Protein AF-A0A382R0L3-F1 (afdb_monomer_lite)

Radius of gyration: 12.28 Å; chains: 1; bounding box: 34×20×33 Å

Structure (mmCIF, N/CA/C/O backbone):
data_AF-A0A382R0L3-F1
#
_entry.id   AF-A0A382R0L3-F1
#
loop_
_atom_site.group_PDB
_atom_site.id
_atom_site.type_symbol
_atom_site.label_atom_id
_atom_site.label_alt_id
_atom_site.label_comp_id
_atom_site.label_asym_id
_atom_site.label_entity_id
_atom_site.label_seq_id
_atom_site.pdbx_PDB_ins_code
_atom_site.Cartn_x
_atom_site.Cartn_y
_atom_site.Cartn_z
_atom_site.occupancy
_atom_site.B_iso_or_equiv
_atom_site.auth_seq_id
_atom_site.auth_comp_id
_atom_site.auth_asym_id
_atom_site.auth_atom_id
_atom_site.pdbx_PDB_model_num
ATOM 1 N N . MET A 1 1 ? 21.049 -5.367 -13.396 1.00 60.66 1 MET A N 1
ATOM 2 C CA . MET A 1 1 ? 20.184 -4.807 -14.455 1.00 60.66 1 MET A CA 1
ATOM 3 C C . MET A 1 1 ? 18.809 -4.598 -13.842 1.00 60.66 1 MET A C 1
ATOM 5 O O . MET A 1 1 ? 18.219 -5.572 -1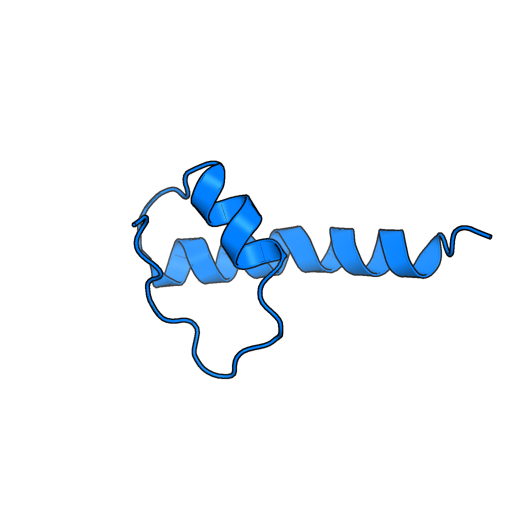3.398 1.00 60.66 1 MET A O 1
ATOM 9 N N . TYR A 1 2 ? 18.367 -3.349 -13.683 1.00 66.19 2 TYR A N 1
ATOM 10 C CA . TYR A 1 2 ? 17.045 -3.047 -13.126 1.00 66.19 2 TYR A CA 1
ATOM 11 C C . TYR A 1 2 ? 16.017 -3.085 -14.252 1.00 66.19 2 TYR A C 1
ATOM 13 O O . TYR A 1 2 ? 16.125 -2.317 -15.206 1.00 66.19 2 TYR A O 1
ATOM 21 N N . ASP A 1 3 ? 15.041 -3.981 -14.145 1.00 88.69 3 ASP A N 1
ATOM 22 C CA . ASP A 1 3 ? 13.928 -4.028 -15.085 1.00 88.69 3 ASP A CA 1
ATOM 23 C C . ASP A 1 3 ? 12.935 -2.903 -14.755 1.00 88.69 3 ASP A C 1
ATOM 25 O O . ASP A 1 3 ? 12.145 -2.972 -13.807 1.00 88.69 3 ASP A O 1
ATOM 29 N N . LEU A 1 4 ? 13.008 -1.824 -15.534 1.00 91.06 4 LEU A N 1
ATOM 30 C CA . LEU A 1 4 ? 12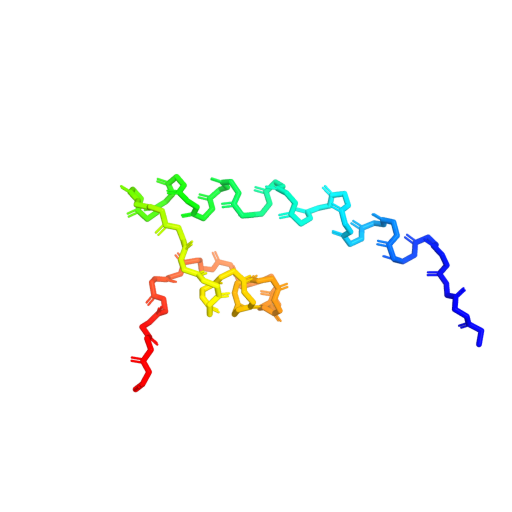.136 -0.663 -15.393 1.00 91.06 4 LEU A CA 1
ATOM 31 C C . LEU A 1 4 ? 10.662 -1.021 -15.644 1.00 91.06 4 LEU A C 1
ATOM 33 O O . LEU A 1 4 ? 9.770 -0.384 -15.077 1.00 91.06 4 LEU A O 1
ATOM 37 N N . GLU A 1 5 ? 10.381 -2.030 -16.471 1.00 92.06 5 GLU A N 1
ATOM 38 C CA . GLU A 1 5 ? 9.010 -2.474 -16.699 1.00 92.06 5 GLU A CA 1
ATOM 39 C C . GLU A 1 5 ? 8.425 -3.138 -15.462 1.00 92.06 5 GLU A C 1
ATOM 41 O O . GLU A 1 5 ? 7.265 -2.889 -15.128 1.00 92.06 5 GLU A O 1
ATOM 46 N N . LEU A 1 6 ? 9.223 -3.952 -14.766 1.00 89.38 6 LEU A N 1
ATOM 47 C CA . LEU A 1 6 ? 8.813 -4.594 -13.520 1.00 89.38 6 LEU A CA 1
ATOM 48 C C . LEU A 1 6 ? 8.433 -3.542 -12.468 1.00 89.38 6 LEU A C 1
ATOM 50 O O . LEU A 1 6 ? 7.363 -3.624 -11.859 1.00 89.38 6 LEU A O 1
ATOM 54 N N . ILE A 1 7 ? 9.265 -2.506 -12.319 1.00 89.12 7 ILE A N 1
ATOM 55 C CA . ILE A 1 7 ? 9.022 -1.390 -11.395 1.00 89.12 7 ILE A CA 1
ATOM 56 C C . ILE A 1 7 ? 7.731 -0.651 -11.773 1.00 89.12 7 ILE A C 1
ATOM 58 O O . ILE A 1 7 ? 6.863 -0.443 -10.922 1.00 89.12 7 ILE A O 1
ATOM 62 N N . LYS A 1 8 ? 7.552 -0.300 -13.054 1.00 91.19 8 LYS A N 1
ATOM 63 C CA . LYS A 1 8 ? 6.331 0.367 -13.539 1.00 91.19 8 LYS A CA 1
ATOM 64 C C . LYS A 1 8 ? 5.083 -0.472 -13.267 1.00 91.19 8 LYS A C 1
ATOM 66 O O . LYS A 1 8 ? 4.133 0.034 -12.676 1.00 91.19 8 LYS A O 1
ATOM 71 N N . LYS A 1 9 ? 5.099 -1.760 -13.631 1.00 90.19 9 LYS A N 1
ATOM 72 C CA . LYS A 1 9 ? 3.977 -2.691 -13.418 1.00 90.19 9 LYS A CA 1
ATOM 73 C C . LYS A 1 9 ? 3.582 -2.766 -11.941 1.00 90.19 9 LYS A C 1
ATOM 75 O O . LYS A 1 9 ? 2.388 -2.747 -11.637 1.00 90.19 9 LYS A O 1
ATOM 80 N N . PHE A 1 10 ? 4.557 -2.794 -11.030 1.00 88.62 10 PHE A N 1
ATOM 81 C CA . PHE A 1 10 ? 4.296 -2.780 -9.592 1.00 88.62 10 PHE A CA 1
ATOM 82 C C . PHE A 1 10 ? 3.570 -1.502 -9.154 1.00 88.62 10 PHE A C 1
ATOM 84 O O . PHE A 1 10 ? 2.482 -1.582 -8.582 1.00 88.62 10 PHE A O 1
ATOM 91 N N . TYR A 1 11 ? 4.112 -0.322 -9.470 1.00 89.88 11 TYR A N 1
ATOM 92 C CA . TYR A 1 11 ? 3.522 0.951 -9.036 1.00 89.88 11 TYR A CA 1
ATOM 93 C C . TYR A 1 11 ? 2.171 1.256 -9.700 1.00 89.88 11 TYR A C 1
ATOM 95 O O . TYR A 1 11 ? 1.304 1.854 -9.060 1.00 89.88 11 TYR A O 1
ATOM 103 N N . THR A 1 12 ? 1.933 0.780 -10.927 1.00 91.12 12 THR A N 1
ATOM 104 C CA . THR A 1 12 ? 0.609 0.844 -11.566 1.00 91.12 12 THR A CA 1
ATOM 105 C C . THR A 1 12 ? -0.429 0.019 -10.797 1.00 91.12 12 THR A C 1
ATOM 107 O O . THR A 1 12 ? -1.547 0.486 -10.582 1.00 91.12 12 THR A O 1
ATOM 110 N N . ARG A 1 13 ? -0.072 -1.187 -10.330 1.00 89.31 13 ARG A N 1
ATOM 111 C CA . ARG A 1 13 ? -0.980 -2.064 -9.561 1.00 89.31 13 ARG A CA 1
ATOM 112 C C . ARG A 1 13 ? -1.137 -1.634 -8.100 1.00 89.31 13 ARG A C 1
ATOM 114 O O . ARG A 1 13 ? -2.200 -1.835 -7.512 1.00 89.31 13 ARG A O 1
ATOM 121 N N . TYR A 1 14 ? -0.107 -1.015 -7.526 1.00 90.00 14 TYR A N 1
ATOM 122 C CA . TYR A 1 14 ? -0.035 -0.631 -6.115 1.00 90.00 14 TYR A CA 1
ATOM 123 C C . TYR A 1 14 ? -1.230 0.223 -5.668 1.00 90.00 14 TYR A C 1
ATOM 125 O O . TYR A 1 14 ? -1.892 -0.095 -4.677 1.00 90.00 14 TYR A O 1
ATOM 133 N N . ARG A 1 15 ? -1.562 1.279 -6.426 1.00 88.75 15 ARG A N 1
ATOM 134 C CA . ARG A 1 15 ? -2.669 2.188 -6.080 1.00 88.75 15 ARG A CA 1
ATOM 135 C C . ARG A 1 15 ? -4.020 1.469 -6.060 1.00 88.75 15 ARG A C 1
ATOM 137 O O . ARG A 1 15 ? -4.805 1.678 -5.134 1.00 88.75 15 ARG A O 1
ATOM 144 N N . THR A 1 16 ? -4.276 0.619 -7.050 1.00 90.12 16 THR A N 1
ATOM 145 C CA . THR A 1 16 ? -5.523 -0.148 -7.160 1.00 90.12 16 THR A CA 1
ATOM 146 C C . THR A 1 16 ? -5.661 -1.138 -6.007 1.00 90.12 16 THR A C 1
ATOM 148 O O . THR A 1 16 ? -6.698 -1.144 -5.342 1.00 90.12 16 THR A O 1
ATOM 151 N N . LYS A 1 17 ? -4.592 -1.884 -5.692 1.00 88.56 17 LYS A N 1
ATOM 152 C CA . LYS A 1 17 ? -4.560 -2.848 -4.579 1.00 88.56 17 LYS A CA 1
ATOM 153 C C . LYS A 1 17 ? -4.889 -2.176 -3.244 1.00 88.56 17 LYS A C 1
ATOM 155 O O . LYS A 1 17 ? -5.779 -2.619 -2.523 1.00 88.56 17 LYS A O 1
ATOM 160 N N . LEU A 1 18 ? -4.244 -1.048 -2.937 1.00 89.62 18 LEU A N 1
ATOM 161 C CA . LEU A 1 18 ? -4.520 -0.312 -1.699 1.00 89.62 18 LEU A CA 1
ATOM 162 C C . LEU A 1 18 ? -5.942 0.257 -1.641 1.00 89.62 18 LEU A C 1
ATOM 164 O O . LEU A 1 18 ? -6.516 0.356 -0.558 1.00 89.62 18 LEU A O 1
ATOM 168 N N . SER A 1 19 ? -6.521 0.645 -2.780 1.00 90.06 19 SER A N 1
ATOM 169 C CA . SER A 1 19 ? -7.898 1.145 -2.827 1.00 90.06 19 SER A CA 1
ATOM 170 C C . SER A 1 19 ? -8.922 0.046 -2.546 1.00 90.06 19 SER A C 1
ATOM 172 O O . SER A 1 19 ? -9.882 0.284 -1.813 1.00 90.06 19 SER A O 1
ATOM 174 N N . GLN A 1 20 ? -8.703 -1.157 -3.081 1.00 89.69 20 GLN A N 1
ATOM 175 C CA . GLN A 1 20 ? -9.539 -2.327 -2.800 1.00 89.69 20 GLN A CA 1
ATOM 176 C C . GLN A 1 20 ? -9.496 -2.680 -1.313 1.00 89.69 20 GLN A C 1
ATOM 178 O O . GLN A 1 20 ? -10.536 -2.827 -0.683 1.00 89.69 20 GLN A O 1
ATOM 183 N N . ILE A 1 21 ? -8.298 -2.710 -0.729 1.00 89.19 21 ILE A N 1
ATOM 184 C CA . ILE A 1 21 ? -8.108 -3.057 0.683 1.00 89.19 21 ILE A CA 1
ATOM 185 C C . ILE A 1 21 ? -8.710 -1.992 1.600 1.00 89.19 21 ILE A C 1
ATOM 187 O O . ILE A 1 21 ? -9.403 -2.326 2.552 1.00 89.19 21 ILE A O 1
ATOM 191 N N . ARG A 1 22 ? -8.532 -0.703 1.286 1.00 90.44 22 ARG A N 1
ATOM 192 C CA . ARG A 1 22 ? -9.187 0.383 2.032 1.00 90.44 22 ARG A CA 1
ATOM 193 C C . ARG A 1 22 ? -10.714 0.251 2.013 1.00 90.44 22 ARG A C 1
ATOM 195 O O . ARG A 1 22 ? -11.350 0.513 3.026 1.00 90.44 22 ARG A O 1
ATOM 202 N N . SER A 1 23 ? -11.282 -0.148 0.875 1.00 90.31 23 SER A N 1
ATOM 203 C CA . SER A 1 23 ? -12.731 -0.341 0.731 1.00 90.31 23 SER A CA 1
ATOM 204 C C . SER A 1 23 ? -13.215 -1.570 1.503 1.00 90.31 23 SER A C 1
ATOM 206 O O . SER A 1 23 ? -14.250 -1.504 2.151 1.00 90.31 23 SER A O 1
ATOM 208 N N . LEU A 1 24 ? -12.437 -2.658 1.493 1.00 88.12 24 LEU A N 1
ATOM 209 C CA . LEU A 1 24 ? -12.732 -3.891 2.226 1.00 88.12 24 LEU A CA 1
ATOM 210 C C . LEU A 1 24 ? -12.682 -3.692 3.748 1.00 88.12 24 LEU A C 1
ATOM 212 O O . LEU A 1 24 ? -13.509 -4.244 4.462 1.00 88.12 24 LEU A O 1
ATOM 216 N N . LEU A 1 25 ? -11.738 -2.885 4.240 1.00 88.62 25 LEU A N 1
ATOM 217 C CA . LEU A 1 25 ? -11.569 -2.618 5.672 1.00 88.62 25 LEU A CA 1
ATOM 218 C C . LEU A 1 25 ? -12.466 -1.495 6.208 1.00 88.62 25 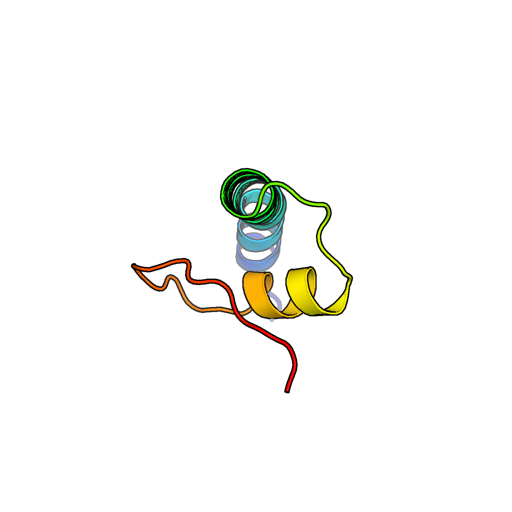LEU A C 1
ATOM 220 O O . LEU A 1 25 ? -12.581 -1.338 7.420 1.00 88.62 25 LEU A O 1
ATOM 224 N N . GLY A 1 26 ? -13.047 -0.665 5.336 1.00 89.81 26 GLY A N 1
ATOM 225 C CA . GLY A 1 26 ? -13.915 0.449 5.740 1.00 89.81 26 GLY A CA 1
ATOM 226 C C . GLY A 1 26 ? -13.220 1.547 6.560 1.00 89.81 26 GLY A C 1
ATOM 227 O O . GLY A 1 26 ? -13.889 2.360 7.190 1.00 89.81 26 GLY A O 1
ATOM 228 N N . ARG A 1 27 ? -11.881 1.591 6.572 1.00 89.44 27 ARG A N 1
ATOM 229 C CA . ARG A 1 27 ? -11.087 2.545 7.365 1.00 89.44 27 ARG A CA 1
ATOM 230 C C . ARG A 1 27 ? -9.791 2.951 6.657 1.00 89.44 27 ARG A C 1
ATOM 232 O O . ARG A 1 27 ? -9.306 2.216 5.791 1.00 89.44 27 ARG A O 1
ATOM 239 N N . PRO A 1 28 ? -9.190 4.104 7.004 1.00 91.00 28 PRO A N 1
ATOM 240 C CA . PRO A 1 28 ? -7.874 4.479 6.497 1.00 91.00 28 PRO A CA 1
ATOM 241 C C . PRO A 1 28 ? -6.803 3.442 6.861 1.00 91.00 28 PRO A C 1
ATOM 243 O O . PRO A 1 28 ? -6.783 2.918 7.973 1.00 91.00 28 PRO A O 1
ATOM 246 N N . LEU A 1 29 ? -5.883 3.181 5.927 1.00 90.25 29 LEU A N 1
ATOM 247 C CA . LEU A 1 29 ? -4.745 2.290 6.154 1.00 90.25 29 LEU A CA 1
ATOM 248 C C . LEU A 1 29 ? -3.597 3.045 6.821 1.00 90.25 29 LEU A C 1
ATOM 250 O O . LEU A 1 29 ? -3.173 4.104 6.342 1.00 90.25 29 LEU A O 1
ATOM 254 N N . THR A 1 30 ? -3.032 2.447 7.857 1.00 92.00 30 THR A N 1
ATOM 255 C CA . THR A 1 30 ? -1.766 2.878 8.453 1.00 92.00 30 THR A CA 1
ATOM 256 C C . THR A 1 30 ? -0.576 2.557 7.548 1.00 92.00 30 THR A C 1
ATOM 258 O O . THR A 1 30 ? -0.687 1.783 6.595 1.00 92.00 30 THR A O 1
ATOM 261 N N . LEU A 1 31 ? 0.583 3.167 7.818 1.00 91.00 31 LEU A N 1
ATOM 262 C CA . LEU A 1 31 ? 1.801 2.920 7.038 1.00 91.00 31 LEU A CA 1
ATOM 263 C C . LEU A 1 31 ? 2.189 1.434 7.052 1.00 91.00 31 LEU A C 1
ATOM 265 O O . LEU A 1 31 ? 2.455 0.864 5.998 1.00 91.00 31 LEU A O 1
ATOM 269 N N . THR A 1 32 ? 2.140 0.800 8.226 1.00 90.19 32 THR A N 1
ATOM 270 C CA . THR A 1 32 ? 2.425 -0.631 8.389 1.00 90.19 32 THR A CA 1
ATOM 271 C C . THR A 1 32 ? 1.494 -1.491 7.542 1.00 90.19 32 THR A C 1
ATOM 273 O O . THR A 1 32 ? 1.959 -2.387 6.848 1.00 90.19 32 THR A O 1
ATOM 276 N N . GLU A 1 33 ? 0.191 -1.194 7.541 1.00 89.50 33 GLU A N 1
ATOM 277 C CA . GLU A 1 33 ? -0.786 -1.929 6.733 1.00 89.50 33 GLU A CA 1
ATOM 278 C C . GLU A 1 33 ? -0.510 -1.762 5.239 1.00 89.50 33 GLU A C 1
ATOM 280 O O . GLU A 1 33 ? -0.522 -2.744 4.507 1.00 89.50 33 GLU A O 1
ATOM 285 N N . LYS A 1 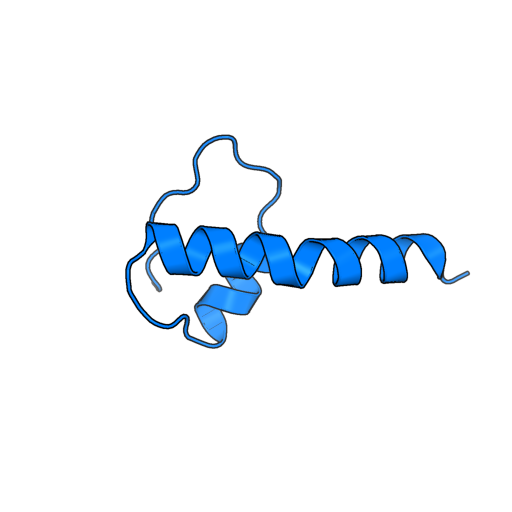34 ? -0.196 -0.547 4.771 1.00 90.25 34 LYS A N 1
ATOM 286 C CA . LYS A 1 34 ? 0.143 -0.316 3.357 1.00 90.25 34 LYS A CA 1
ATOM 287 C C . LYS A 1 34 ? 1.334 -1.165 2.910 1.00 90.25 34 LYS A C 1
ATOM 289 O O . LYS A 1 34 ? 1.249 -1.773 1.850 1.00 90.25 34 LYS A O 1
ATOM 294 N N . ILE A 1 35 ? 2.389 -1.225 3.725 1.00 89.69 35 ILE A N 1
ATOM 295 C CA . ILE A 1 35 ? 3.589 -2.034 3.462 1.00 89.69 35 ILE A CA 1
ATOM 296 C C . ILE A 1 35 ? 3.231 -3.527 3.481 1.00 89.69 35 ILE A C 1
ATOM 298 O O . ILE A 1 35 ? 3.523 -4.255 2.535 1.00 89.69 35 ILE A O 1
ATOM 302 N N . LEU A 1 36 ? 2.540 -3.992 4.522 1.00 87.81 36 LEU A N 1
ATOM 303 C CA . LEU A 1 36 ? 2.156 -5.397 4.651 1.00 87.81 36 LEU A CA 1
ATOM 304 C C . LEU A 1 36 ? 1.326 -5.866 3.447 1.00 87.81 36 LEU A C 1
ATOM 306 O O . LEU A 1 36 ? 1.653 -6.853 2.791 1.00 87.81 36 LEU A O 1
ATOM 310 N N . TYR A 1 37 ? 0.287 -5.110 3.105 1.00 86.81 37 TYR A N 1
ATOM 311 C CA . TYR A 1 37 ? -0.601 -5.438 2.000 1.00 86.81 37 TYR A CA 1
ATOM 312 C C . TYR A 1 37 ? 0.053 -5.277 0.623 1.00 86.81 37 TYR A C 1
ATOM 314 O O . TYR A 1 37 ? -0.315 -5.992 -0.315 1.00 86.81 37 TYR A O 1
ATOM 322 N N . SER A 1 38 ? 1.024 -4.375 0.458 1.00 87.62 38 SER A N 1
ATOM 323 C CA . SER A 1 38 ? 1.749 -4.254 -0.808 1.00 87.62 38 SER A CA 1
ATOM 324 C C . SER A 1 38 ? 2.667 -5.437 -1.072 1.00 87.62 38 SER A C 1
ATOM 326 O O . SER A 1 38 ? 2.795 -5.842 -2.226 1.00 87.62 38 SER A O 1
ATOM 328 N N . HIS A 1 39 ? 3.251 -6.009 -0.018 1.00 86.12 39 HIS A N 1
ATOM 329 C CA . HIS A 1 39 ? 4.198 -7.121 -0.111 1.00 86.12 39 HIS A CA 1
ATOM 330 C C . HIS A 1 39 ? 3.565 -8.505 0.047 1.00 86.12 39 HIS A C 1
ATOM 332 O O . HIS A 1 39 ? 4.232 -9.502 -0.219 1.00 86.12 39 HIS A O 1
ATOM 338 N N . LEU A 1 40 ? 2.282 -8.587 0.407 1.00 82.50 40 LEU A N 1
ATOM 339 C CA . LEU A 1 40 ? 1.548 -9.845 0.333 1.00 82.50 40 LEU A CA 1
ATOM 340 C C . LEU A 1 40 ? 1.529 -10.349 -1.119 1.00 82.50 40 LEU A C 1
ATOM 342 O O . LEU A 1 40 ? 1.121 -9.608 -2.027 1.00 82.50 40 LEU A O 1
ATOM 346 N N . SER A 1 41 ? 1.915 -11.611 -1.327 1.00 71.50 41 SER A N 1
ATOM 347 C CA . SER A 1 41 ? 1.611 -12.335 -2.567 1.00 71.50 41 SER A CA 1
ATOM 348 C C . SER A 1 41 ? 0.098 -12.294 -2.819 1.00 71.50 41 SER A C 1
ATOM 350 O O . SER A 1 41 ? -0.667 -11.982 -1.907 1.00 71.50 41 SER A O 1
ATOM 352 N N . GLU A 1 42 ? -0.353 -12.519 -4.057 1.00 67.06 42 GLU A N 1
ATOM 353 C CA . GLU A 1 42 ? -1.787 -12.559 -4.392 1.00 67.06 42 GLU A CA 1
ATOM 354 C C . GLU A 1 42 ? -2.477 -13.702 -3.625 1.00 67.06 42 GLU A C 1
ATOM 356 O O . GLU A 1 42 ? -2.701 -14.795 -4.139 1.00 67.06 42 GLU A O 1
ATOM 361 N N . SER A 1 43 ? -2.789 -13.471 -2.351 1.00 58.00 43 SER A N 1
ATOM 362 C CA . SER A 1 43 ? -3.591 -14.368 -1.550 1.00 58.00 43 SER A CA 1
ATOM 363 C C . SER A 1 43 ? -5.025 -14.216 -2.036 1.00 58.00 43 SER A C 1
ATOM 365 O O . SER A 1 43 ? -5.588 -13.121 -2.053 1.00 58.00 43 SER A O 1
ATOM 367 N N . LYS A 1 44 ? -5.6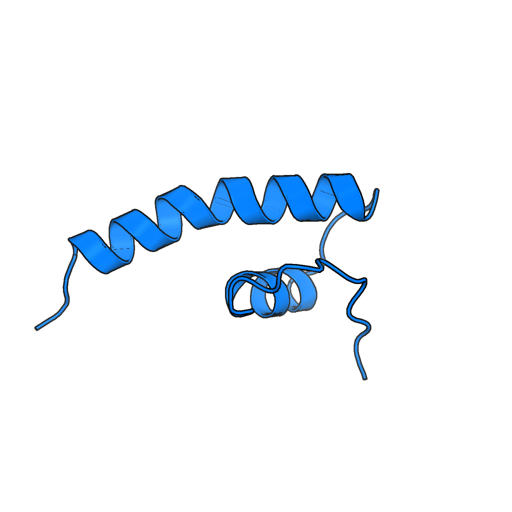37 -15.337 -2.431 1.00 57.50 44 LYS A N 1
ATOM 368 C CA . LYS A 1 44 ? -7.058 -15.412 -2.817 1.00 57.50 44 LYS A CA 1
ATOM 369 C C . LYS A 1 44 ? -8.005 -14.865 -1.742 1.00 57.50 44 LYS A C 1
ATOM 371 O O . LYS A 1 44 ? -9.159 -14.576 -2.035 1.00 57.50 44 LYS A O 1
ATOM 376 N N . THR A 1 45 ? -7.523 -14.720 -0.513 1.00 61.56 45 THR A N 1
ATOM 377 C CA . THR A 1 45 ? -8.257 -14.199 0.633 1.00 61.56 45 THR A CA 1
ATOM 378 C C . THR A 1 45 ? -7.536 -12.972 1.184 1.00 61.56 45 THR A C 1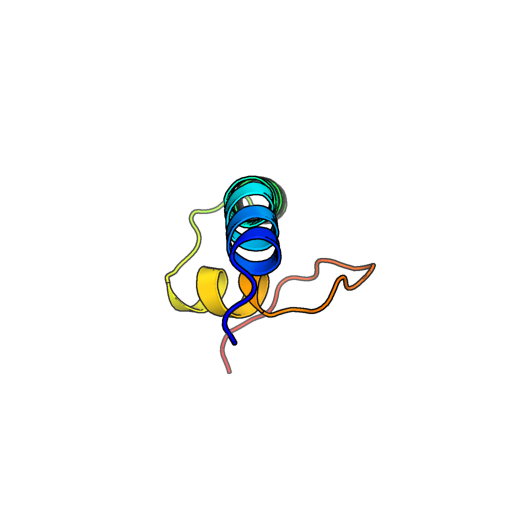
ATOM 380 O O . THR A 1 45 ? -6.468 -13.080 1.792 1.00 61.56 45 THR A O 1
ATOM 383 N N . LEU A 1 46 ? -8.117 -11.792 0.955 1.00 68.00 46 LEU A N 1
ATOM 384 C CA . LEU A 1 46 ? -7.749 -10.564 1.656 1.00 68.00 46 LEU A CA 1
ATOM 385 C C . LEU A 1 46 ? -8.450 -10.579 3.017 1.00 68.00 46 LEU A C 1
ATOM 387 O O . LEU A 1 46 ? -9.596 -10.159 3.142 1.00 68.00 46 LEU A O 1
ATOM 391 N N . THR A 1 47 ? -7.779 -11.133 4.021 1.00 70.31 47 THR A N 1
ATOM 392 C CA . THR A 1 47 ? -8.231 -11.116 5.418 1.00 70.31 47 THR A CA 1
ATOM 393 C C . THR A 1 47 ? -7.657 -9.910 6.152 1.00 70.31 47 THR A C 1
ATOM 395 O O . THR A 1 47 ? -6.609 -9.390 5.769 1.00 70.31 47 THR A O 1
ATOM 398 N N . GLU A 1 48 ? -8.312 -9.476 7.230 1.00 72.94 48 GLU A N 1
ATOM 399 C CA . GLU A 1 48 ? -7.735 -8.472 8.124 1.00 72.94 48 GLU A CA 1
ATOM 400 C C . GLU A 1 48 ? -6.461 -9.005 8.785 1.00 72.94 48 GLU A C 1
ATOM 402 O O . GLU A 1 48 ? -6.516 -9.859 9.669 1.00 72.94 48 GLU A O 1
ATOM 407 N N . PHE A 1 49 ? -5.304 -8.476 8.385 1.00 75.62 49 PHE A N 1
ATOM 408 C CA . PHE A 1 49 ? -4.054 -8.725 9.094 1.00 75.62 49 PHE A CA 1
ATOM 409 C C . PHE A 1 49 ? -3.896 -7.704 10.220 1.00 75.62 49 PHE A C 1
ATOM 411 O O . PHE A 1 49 ? -3.823 -6.495 9.982 1.00 75.62 49 PHE A O 1
ATOM 418 N N . ARG A 1 50 ? -3.851 -8.197 11.460 1.00 69.44 50 ARG A N 1
ATOM 419 C CA . ARG A 1 50 ? -3.557 -7.378 12.638 1.00 69.44 50 ARG A CA 1
ATOM 420 C C . ARG A 1 50 ? -2.049 -7.256 12.823 1.00 69.44 50 ARG A C 1
ATOM 422 O O . ARG A 1 50 ? -1.284 -8.123 12.409 1.00 69.44 50 ARG A O 1
ATOM 429 N N . ARG A 1 51 ? -1.633 -6.159 13.449 1.00 69.69 51 ARG A N 1
ATOM 430 C CA . ARG A 1 51 ? -0.268 -6.036 13.967 1.00 69.69 51 ARG A CA 1
ATOM 431 C C . ARG A 1 51 ? -0.132 -6.998 15.152 1.00 69.69 51 ARG A C 1
ATOM 433 O O . ARG A 1 51 ? -1.101 -7.149 15.897 1.00 69.69 51 ARG A O 1
ATOM 440 N N . GLY A 1 52 ? 1.013 -7.672 15.244 1.00 66.69 52 GLY A N 1
ATOM 441 C CA . GLY A 1 52 ? 1.392 -8.462 16.417 1.00 66.69 52 GLY A CA 1
ATOM 442 C C . GLY A 1 52 ? 1.766 -7.570 17.587 1.00 66.69 52 GLY A C 1
ATOM 443 O O . GLY A 1 52 ? 2.213 -6.430 17.317 1.00 66.69 52 GLY A O 1
#

Foldseek 3Di:
DDDPVVVVVLVVVLVVQLVVLCVVVVHDDDPVRSVVSSPDDPDVDPDDDDDD

Secondary structure (DSSP, 8-state):
---HHHHHHHHHHHHHHHHHHHHHHTSPPPHHHHHHHHHS---S----PPP-

pLDDT: mean 83.33, std 10.51, range [57.5, 92.06]

Sequence (52 aa):
MYDLELIKKFYTRYRTKLSQIRSLLGRPLTLTEKILYSHLSESKTLTEFRRG

Organism: NCBI:txid408172

InterPro domains:
  IPR015931 Aconitase/3-isopropylmalate dehydratase large subunit, alpha/beta/alpha, subdomain 1/3 [G3DSA:3.30.499.10] (3-52)